Protein AF-A0A3B9MPE2-F1 (afdb_monomer)

Structure (mmCIF, N/CA/C/O backbone):
data_AF-A0A3B9MPE2-F1
#
_entry.id   AF-A0A3B9MPE2-F1
#
loop_
_atom_site.group_PDB
_atom_site.id
_atom_site.type_symbol
_atom_site.label_atom_id
_atom_site.label_alt_id
_atom_site.label_comp_id
_atom_site.label_asym_id
_atom_site.label_entity_id
_atom_site.label_seq_id
_atom_site.pdbx_PDB_ins_code
_atom_site.Cartn_x
_atom_site.Cartn_y
_atom_site.Cartn_z
_atom_site.occupancy
_atom_site.B_iso_or_equiv
_atom_site.auth_seq_id
_atom_site.auth_comp_id
_atom_site.auth_asym_id
_atom_site.auth_atom_id
_atom_site.pdbx_PDB_model_num
ATOM 1 N N . MET A 1 1 ? -19.161 4.535 1.720 1.00 56.84 1 MET A N 1
ATOM 2 C CA . MET A 1 1 ? -18.277 3.403 2.027 1.00 56.84 1 MET A CA 1
ATOM 3 C C . MET A 1 1 ? -18.290 2.538 0.795 1.00 56.84 1 MET A C 1
ATOM 5 O O . MET A 1 1 ? -19.295 1.898 0.520 1.00 56.84 1 MET A O 1
ATOM 9 N N . GLY A 1 2 ? -17.261 2.663 -0.033 1.00 61.38 2 GLY A N 1
ATOM 10 C CA . GLY A 1 2 ? -17.158 1.879 -1.254 1.00 61.38 2 GLY A CA 1
ATOM 11 C C . GLY A 1 2 ? -16.912 0.410 -0.925 1.00 61.38 2 GLY A C 1
ATOM 12 O O . GLY A 1 2 ? -16.025 0.096 -0.136 1.00 61.38 2 GLY A O 1
ATOM 13 N N . ASP A 1 3 ? -17.659 -0.477 -1.571 1.00 79.31 3 ASP A N 1
ATOM 14 C CA . ASP A 1 3 ? -17.578 -1.933 -1.412 1.00 79.31 3 ASP A CA 1
ATOM 15 C C . ASP A 1 3 ? -16.431 -2.537 -2.252 1.00 79.31 3 ASP A C 1
ATOM 17 O O . ASP A 1 3 ? -16.610 -3.509 -2.986 1.00 79.31 3 ASP A O 1
ATOM 21 N N . TYR A 1 4 ? -15.241 -1.921 -2.202 1.00 92.75 4 TYR A N 1
ATOM 22 C CA . TYR A 1 4 ? -14.093 -2.304 -3.038 1.00 92.75 4 TYR A CA 1
ATOM 23 C C . TYR A 1 4 ? -13.519 -3.673 -2.676 1.00 92.75 4 TYR A C 1
ATOM 25 O O . TYR A 1 4 ? -13.103 -4.412 -3.567 1.00 92.75 4 TYR A O 1
ATOM 33 N N . TYR A 1 5 ? -13.505 -3.984 -1.385 1.00 95.94 5 TYR A N 1
ATOM 34 C CA . TYR A 1 5 ? -13.191 -5.290 -0.828 1.00 95.94 5 TYR A CA 1
ATOM 35 C C . TYR A 1 5 ? -14.313 -5.710 0.116 1.00 95.94 5 TYR A C 1
ATOM 37 O O . TYR A 1 5 ? -14.881 -4.881 0.829 1.00 95.94 5 TYR A O 1
ATOM 45 N N . GLN A 1 6 ? -14.596 -7.005 0.140 1.00 96.38 6 GLN A N 1
ATOM 46 C CA . GLN A 1 6 ? -15.578 -7.651 1.005 1.00 96.38 6 GLN A CA 1
ATOM 47 C C . GLN A 1 6 ? -14.909 -8.384 2.169 1.00 96.38 6 GLN A C 1
ATOM 49 O O . GLN A 1 6 ? -15.525 -8.596 3.212 1.00 96.38 6 GLN A O 1
ATOM 54 N N . THR A 1 7 ? -13.643 -8.787 2.011 1.00 97.06 7 THR A N 1
ATOM 55 C CA . THR A 1 7 ? -12.914 -9.533 3.042 1.00 97.06 7 THR A CA 1
ATOM 56 C C . THR A 1 7 ? -11.465 -9.077 3.179 1.00 97.06 7 THR A C 1
ATOM 58 O O . THR A 1 7 ? -10.826 -8.649 2.219 1.00 97.06 7 THR A O 1
ATOM 61 N N . GLU A 1 8 ? -10.881 -9.265 4.368 1.00 96.75 8 GLU A N 1
ATOM 62 C CA . GLU A 1 8 ? -9.433 -9.077 4.547 1.00 96.75 8 GLU A CA 1
ATOM 63 C C . GLU A 1 8 ? -8.596 -10.036 3.693 1.00 96.75 8 GLU A C 1
ATOM 65 O O . GLU A 1 8 ? -7.428 -9.757 3.422 1.00 96.75 8 GLU A O 1
ATOM 70 N N . LYS A 1 9 ? -9.165 -11.172 3.270 1.00 97.38 9 LYS A N 1
ATOM 71 C CA . LYS A 1 9 ? -8.460 -12.124 2.413 1.00 97.38 9 LYS A CA 1
ATOM 72 C C . LYS A 1 9 ? -8.136 -11.499 1.058 1.00 97.38 9 LYS A C 1
ATOM 74 O O . LYS A 1 9 ? -7.002 -11.619 0.618 1.00 97.38 9 LYS A O 1
ATOM 79 N N . GLU A 1 10 ? -9.078 -10.790 0.442 1.00 97.38 10 GLU A N 1
ATOM 80 C CA . GLU A 1 10 ? -8.850 -10.124 -0.849 1.00 97.38 10 GLU A CA 1
ATOM 81 C C . GLU A 1 10 ? -7.727 -9.082 -0.749 1.00 97.38 10 GLU A C 1
ATOM 83 O O . GLU A 1 10 ? -6.870 -8.995 -1.625 1.00 97.38 10 GLU A O 1
ATOM 88 N N . ILE A 1 11 ? -7.667 -8.353 0.369 1.00 97.88 11 ILE A N 1
ATOM 89 C CA . ILE A 1 11 ? -6.589 -7.399 0.665 1.00 97.88 11 ILE A CA 1
ATOM 90 C C . ILE A 1 11 ? -5.241 -8.124 0.759 1.00 97.88 11 ILE A C 1
ATOM 92 O O . ILE A 1 11 ? -4.257 -7.698 0.153 1.00 97.88 11 ILE A O 1
ATOM 96 N N . ARG A 1 12 ? -5.187 -9.243 1.491 1.00 97.62 12 ARG A N 1
ATOM 97 C CA . ARG A 1 12 ? -3.969 -10.058 1.624 1.00 97.62 12 ARG A CA 1
ATOM 98 C C . ARG A 1 12 ? -3.546 -10.681 0.297 1.00 97.62 12 ARG A C 1
ATOM 100 O O . ARG A 1 12 ? -2.350 -10.745 0.040 1.00 97.62 12 ARG A O 1
ATOM 107 N N . ASP A 1 13 ? -4.490 -11.096 -0.543 1.00 97.81 13 ASP A N 1
ATOM 108 C CA . ASP A 1 13 ? -4.207 -11.649 -1.870 1.00 97.81 13 ASP A CA 1
ATOM 109 C C . ASP A 1 13 ? -3.558 -10.582 -2.775 1.00 97.81 13 ASP A C 1
ATOM 111 O O . ASP A 1 13 ? -2.567 -10.869 -3.445 1.00 97.81 13 ASP A O 1
ATOM 115 N N . VAL A 1 14 ? -4.036 -9.329 -2.730 1.00 97.69 14 VAL A N 1
ATOM 116 C CA . VAL A 1 14 ? -3.408 -8.195 -3.441 1.00 97.69 14 VAL A CA 1
ATOM 117 C C . VAL A 1 14 ? -1.977 -7.959 -2.955 1.00 97.69 14 VAL A C 1
ATOM 119 O O . VAL A 1 14 ? -1.062 -7.807 -3.768 1.00 97.69 14 VAL A O 1
ATOM 122 N N . VAL A 1 15 ? -1.768 -7.952 -1.635 1.00 98.06 15 VAL A N 1
ATOM 123 C CA . VAL A 1 15 ? -0.434 -7.785 -1.041 1.00 98.06 15 VAL A CA 1
ATOM 124 C C . VAL A 1 15 ? 0.490 -8.923 -1.452 1.00 98.06 15 VAL A C 1
ATOM 126 O O . VAL A 1 15 ? 1.601 -8.662 -1.905 1.00 98.06 15 VAL A O 1
ATOM 129 N N . ALA A 1 16 ? 0.033 -10.169 -1.353 1.00 97.69 16 ALA A N 1
ATOM 130 C CA . ALA A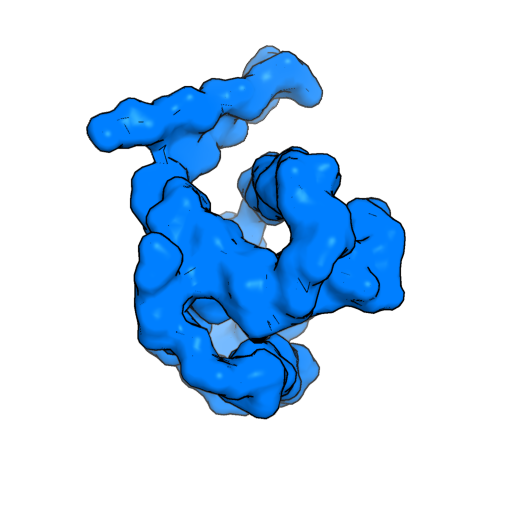 1 16 ? 0.817 -11.343 -1.709 1.00 97.69 16 ALA A CA 1
ATOM 131 C C . ALA A 1 16 ? 1.171 -11.360 -3.202 1.00 97.69 16 ALA A C 1
ATOM 133 O O . ALA A 1 16 ? 2.305 -11.681 -3.558 1.00 97.69 16 ALA A O 1
ATOM 134 N N . GLY A 1 17 ? 0.241 -10.975 -4.079 1.00 97.62 17 GLY A N 1
ATOM 135 C CA . GLY A 1 17 ? 0.480 -10.880 -5.518 1.00 97.62 17 GLY A CA 1
ATOM 136 C C . GLY A 1 17 ? 1.561 -9.853 -5.865 1.00 97.62 17 GLY A C 1
ATOM 137 O O . GLY A 1 17 ? 2.492 -10.150 -6.617 1.00 97.62 17 GLY A O 1
ATOM 138 N N . PHE A 1 18 ? 1.506 -8.676 -5.235 1.00 97.75 18 PHE A N 1
ATOM 139 C CA . PHE A 1 18 ? 2.543 -7.652 -5.362 1.00 97.75 18 PHE A CA 1
ATOM 140 C C . PHE A 1 18 ? 3.886 -8.112 -4.776 1.00 97.75 18 PHE A C 1
ATOM 142 O O . PHE A 1 18 ? 4.925 -8.017 -5.432 1.00 97.75 18 PHE A O 1
ATOM 149 N N . GLU A 1 19 ? 3.879 -8.657 -3.556 1.00 97.12 19 GLU A N 1
ATOM 150 C CA . GLU A 1 19 ? 5.083 -9.124 -2.867 1.00 97.12 19 GLU A CA 1
ATOM 151 C C . GLU A 1 19 ? 5.738 -10.329 -3.558 1.00 97.12 19 GLU A C 1
ATOM 153 O O . GLU A 1 19 ? 6.936 -10.540 -3.391 1.00 97.12 19 GLU A O 1
ATOM 158 N N . SER A 1 20 ? 5.005 -11.114 -4.338 1.00 96.69 20 SER A N 1
ATOM 159 C CA . SER A 1 20 ? 5.557 -12.214 -5.140 1.00 96.69 20 SER A CA 1
ATOM 160 C C . SER A 1 20 ? 5.830 -11.828 -6.597 1.00 96.69 20 SER A C 1
ATOM 162 O O . SER A 1 20 ? 6.377 -12.640 -7.336 1.00 96.69 20 SER A O 1
ATOM 164 N N . CYS A 1 21 ? 5.471 -10.603 -7.002 1.00 95.88 21 CYS A N 1
ATOM 165 C CA . CYS A 1 21 ? 5.489 -10.132 -8.391 1.00 95.88 21 CYS A CA 1
ATOM 166 C C . CYS A 1 21 ? 4.699 -11.043 -9.353 1.00 95.88 21 CYS A C 1
ATOM 168 O O . CYS A 1 21 ? 5.014 -11.139 -10.533 1.00 95.88 21 CYS A O 1
ATOM 170 N N . THR A 1 22 ? 3.670 -11.725 -8.841 1.00 94.88 22 THR A N 1
ATOM 171 C CA . THR A 1 22 ? 2.772 -12.566 -9.649 1.00 94.88 22 THR A CA 1
ATOM 172 C C . THR A 1 22 ? 1.604 -11.773 -10.228 1.00 94.88 22 THR A C 1
ATOM 174 O O . THR A 1 22 ? 1.037 -12.180 -11.239 1.00 94.88 22 THR A O 1
ATOM 177 N N . THR A 1 23 ? 1.265 -10.623 -9.632 1.00 92.94 23 THR A N 1
ATOM 178 C CA . THR A 1 23 ? 0.324 -9.664 -10.223 1.00 92.94 23 THR A CA 1
ATOM 179 C C . THR A 1 23 ? 0.902 -9.115 -11.524 1.00 92.94 23 THR A C 1
ATOM 181 O O . THR A 1 23 ? 2.009 -8.584 -11.527 1.00 92.94 23 THR A O 1
ATOM 184 N N . GLY A 1 24 ? 0.155 -9.202 -12.627 1.00 88.19 24 GLY A N 1
ATOM 185 C CA . GLY A 1 24 ? 0.573 -8.627 -13.901 1.00 88.19 24 GLY A CA 1
ATOM 186 C C . GLY A 1 24 ? 0.724 -7.105 -13.828 1.00 88.19 24 GLY A C 1
ATOM 187 O O . GLY A 1 24 ? 0.015 -6.426 -13.085 1.00 88.19 24 GLY A O 1
ATOM 188 N N . LYS A 1 25 ? 1.622 -6.539 -14.643 1.00 85.69 25 LYS A N 1
ATOM 189 C CA . LYS A 1 25 ? 1.827 -5.080 -14.724 1.00 85.69 25 LYS A CA 1
ATOM 190 C C . LYS A 1 25 ? 0.544 -4.289 -15.010 1.00 85.69 25 LYS A C 1
ATOM 192 O O . LYS A 1 25 ? 0.385 -3.194 -14.486 1.00 85.69 25 LYS A O 1
ATOM 197 N N . ASP A 1 26 ? -0.358 -4.849 -15.815 1.00 88.12 26 ASP A N 1
ATOM 198 C CA . ASP A 1 26 ? -1.610 -4.198 -16.214 1.00 88.12 26 ASP A CA 1
ATOM 199 C C . ASP A 1 26 ? -2.713 -4.382 -15.148 1.00 88.12 26 ASP A C 1
ATOM 201 O O . ASP A 1 26 ? -3.689 -3.635 -15.127 1.00 88.12 26 ASP A O 1
ATOM 205 N N . ASP A 1 27 ? -2.508 -5.309 -14.205 1.00 87.94 27 ASP A N 1
ATOM 206 C CA . ASP A 1 27 ? -3.412 -5.602 -13.086 1.00 87.94 27 ASP A CA 1
ATOM 207 C C . ASP A 1 27 ? -3.011 -4.852 -11.800 1.00 87.94 27 ASP A C 1
ATOM 209 O O . ASP A 1 27 ? -3.802 -4.710 -10.858 1.00 87.94 27 ASP A O 1
ATOM 213 N N . PHE A 1 28 ? -1.782 -4.324 -11.741 1.00 91.00 28 PHE A N 1
ATOM 214 C CA . PHE A 1 28 ? -1.313 -3.506 -10.625 1.00 91.00 28 PHE A CA 1
ATOM 215 C C . PHE A 1 28 ? -1.784 -2.052 -10.756 1.00 91.00 28 PHE A C 1
ATOM 217 O O . PHE A 1 28 ? -1.049 -1.133 -11.114 1.00 91.00 28 PHE A O 1
ATOM 224 N N . SER A 1 29 ? -3.062 -1.852 -10.448 1.00 91.56 29 SER A N 1
ATOM 225 C CA . SER A 1 29 ? -3.706 -0.541 -10.450 1.00 91.56 29 SER A CA 1
ATOM 226 C C . SER A 1 29 ? -3.239 0.369 -9.301 1.00 91.56 29 SER A C 1
ATOM 228 O O . SER A 1 29 ? -2.685 -0.076 -8.293 1.00 91.56 29 SER A O 1
ATOM 230 N N . HIS A 1 30 ? -3.567 1.663 -9.387 1.00 89.44 30 HIS A N 1
ATOM 231 C CA . HIS A 1 30 ? -3.356 2.593 -8.273 1.00 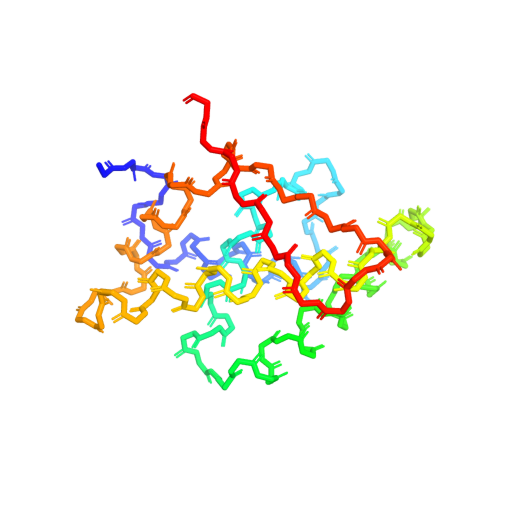89.44 30 HIS A CA 1
ATOM 232 C C . HIS A 1 30 ? -4.101 2.160 -6.993 1.00 89.44 30 HIS A C 1
ATOM 234 O O . HIS A 1 30 ? -3.577 2.308 -5.891 1.00 89.44 30 HIS A O 1
ATOM 240 N N . ARG A 1 31 ? -5.277 1.526 -7.119 1.00 93.94 31 ARG A N 1
ATOM 241 C CA . ARG A 1 31 ? -5.989 0.922 -5.980 1.00 93.94 31 ARG A CA 1
ATOM 242 C C . ARG A 1 31 ? -5.152 -0.166 -5.308 1.00 93.94 31 ARG A C 1
ATOM 244 O O . ARG A 1 31 ? -5.096 -0.213 -4.079 1.00 93.94 31 ARG A O 1
ATOM 251 N N . SER A 1 32 ? -4.500 -1.018 -6.097 1.00 94.31 32 SER A N 1
ATOM 252 C CA . SER A 1 32 ? -3.611 -2.069 -5.595 1.00 94.31 32 SER A CA 1
ATOM 253 C C . SER A 1 32 ? -2.455 -1.452 -4.799 1.00 94.31 32 SER A C 1
ATOM 255 O O . SER A 1 32 ? -2.191 -1.875 -3.677 1.00 94.31 32 SER A O 1
ATOM 257 N N . HIS A 1 33 ? -1.852 -0.372 -5.310 1.00 93.62 33 HIS A N 1
ATOM 258 C CA . HIS A 1 33 ? -0.822 0.393 -4.597 1.00 93.62 33 HIS A CA 1
ATOM 259 C C . HIS A 1 33 ? -1.319 0.919 -3.238 1.00 93.62 33 HIS A C 1
ATOM 261 O O . HIS A 1 33 ? -0.677 0.676 -2.216 1.00 93.62 33 HIS A O 1
ATOM 267 N N . LEU A 1 34 ? -2.468 1.609 -3.201 1.00 96.50 34 LEU A N 1
ATOM 268 C CA . LEU A 1 34 ? -3.049 2.129 -1.953 1.00 96.50 34 LEU A CA 1
ATOM 269 C C . LEU A 1 34 ? -3.340 1.001 -0.950 1.00 96.50 34 LEU A C 1
ATOM 271 O O . LEU A 1 34 ? -3.071 1.138 0.240 1.00 96.50 34 LEU A O 1
ATOM 275 N N . THR A 1 35 ? -3.839 -0.134 -1.440 1.00 97.81 35 THR A N 1
ATOM 276 C CA . THR A 1 35 ? -4.151 -1.320 -0.627 1.00 97.81 35 THR A CA 1
ATOM 277 C C . THR A 1 35 ? -2.904 -1.867 0.069 1.00 97.81 35 THR A C 1
ATOM 279 O O . THR A 1 35 ? -2.919 -2.100 1.278 1.00 97.81 35 THR A O 1
ATOM 282 N N . VAL A 1 36 ? -1.801 -2.011 -0.672 1.00 98.19 36 VAL A N 1
ATOM 283 C CA . VAL A 1 36 ? -0.515 -2.469 -0.127 1.00 98.19 36 VAL A CA 1
ATOM 284 C C . VAL A 1 36 ? 0.041 -1.482 0.901 1.00 98.19 36 VAL A C 1
ATOM 286 O O . VAL A 1 36 ? 0.520 -1.899 1.956 1.00 98.19 36 VAL A O 1
ATOM 289 N N . ALA A 1 37 ? -0.058 -0.177 0.632 1.00 97.81 37 ALA A N 1
ATOM 290 C CA . ALA A 1 37 ? 0.385 0.857 1.566 1.00 97.81 37 ALA A CA 1
ATOM 291 C C . ALA A 1 37 ? -0.390 0.810 2.892 1.00 97.81 37 ALA A C 1
ATOM 293 O O . ALA A 1 37 ? 0.232 0.849 3.954 1.00 97.81 37 ALA A O 1
ATOM 294 N N . VAL A 1 38 ? -1.722 0.663 2.843 1.00 98.19 38 VAL A N 1
ATOM 295 C CA . VAL A 1 38 ? -2.548 0.483 4.050 1.00 98.19 38 VAL A CA 1
ATOM 296 C C . VAL A 1 38 ? -2.084 -0.738 4.831 1.00 98.19 38 VAL A C 1
ATOM 298 O O . VAL A 1 38 ? -1.832 -0.626 6.027 1.00 98.19 38 VAL A O 1
ATOM 301 N N . TRP A 1 39 ? -1.917 -1.886 4.171 1.00 98.44 39 TRP A N 1
ATOM 302 C CA . TRP A 1 39 ? -1.455 -3.103 4.837 1.00 98.44 39 TRP A CA 1
ATOM 303 C C . TRP A 1 39 ? -0.127 -2.886 5.570 1.00 98.44 39 TRP A C 1
ATOM 305 O O . TRP A 1 39 ? -0.031 -3.196 6.756 1.00 98.44 39 TRP A O 1
ATOM 315 N N . TYR A 1 40 ? 0.876 -2.299 4.910 1.00 98.44 40 TYR A N 1
ATOM 316 C CA . TYR A 1 40 ? 2.167 -2.033 5.545 1.00 98.44 40 TYR A CA 1
ATOM 317 C C . TYR A 1 40 ? 2.059 -1.081 6.737 1.00 98.44 40 TYR A C 1
ATOM 319 O O . TYR A 1 40 ? 2.661 -1.357 7.773 1.00 98.44 40 TYR A O 1
ATOM 327 N N . LEU A 1 41 ? 1.263 -0.015 6.637 1.00 98.06 41 LEU A N 1
ATOM 328 C CA . LEU A 1 41 ? 1.054 0.930 7.740 1.00 98.06 41 LEU A CA 1
ATOM 329 C C . LEU A 1 41 ? 0.309 0.313 8.929 1.00 98.06 41 LEU A C 1
ATOM 331 O O . LEU A 1 41 ? 0.495 0.743 10.062 1.00 98.06 41 LEU A O 1
ATOM 335 N N . ARG A 1 42 ? -0.507 -0.723 8.707 1.00 96.62 42 ARG A N 1
ATOM 336 C CA . ARG A 1 42 ? -1.213 -1.423 9.792 1.00 96.62 42 ARG A CA 1
ATOM 337 C C . ARG A 1 42 ? -0.335 -2.402 10.565 1.00 96.62 42 ARG A C 1
ATOM 339 O O . ARG A 1 42 ? -0.677 -2.732 11.696 1.00 96.62 42 ARG A O 1
ATOM 346 N N . ILE A 1 43 ? 0.768 -2.866 9.978 1.00 96.44 43 ILE A N 1
ATOM 347 C CA . ILE A 1 43 ? 1.649 -3.875 10.592 1.00 96.44 43 ILE A CA 1
ATOM 348 C C . ILE A 1 43 ? 3.041 -3.341 10.954 1.00 96.44 43 ILE A C 1
ATOM 350 O O . ILE A 1 43 ? 3.875 -4.103 11.439 1.00 96.44 43 ILE A O 1
ATOM 354 N N . SER A 1 44 ? 3.333 -2.070 10.670 1.00 96.50 44 SER A N 1
ATOM 355 C CA . SER A 1 44 ? 4.665 -1.481 10.842 1.00 96.50 44 SER A CA 1
ATOM 356 C C . SER A 1 44 ? 4.601 0.036 11.037 1.00 96.50 44 SER A C 1
ATOM 358 O O . SER A 1 44 ? 3.534 0.637 10.937 1.00 96.50 44 SER A O 1
ATOM 360 N N . THR A 1 45 ? 5.736 0.671 11.333 1.00 96.19 45 THR A N 1
ATOM 361 C CA . THR A 1 45 ? 5.800 2.139 11.433 1.00 96.19 45 THR A CA 1
ATOM 362 C C . THR A 1 45 ? 5.730 2.805 10.050 1.00 96.19 45 THR A C 1
ATOM 364 O O . THR A 1 45 ? 6.084 2.169 9.055 1.00 96.19 45 THR A O 1
ATOM 367 N N . PRO A 1 46 ? 5.368 4.101 9.946 1.00 96.19 46 PRO A N 1
ATOM 368 C CA . PRO A 1 46 ? 5.350 4.810 8.662 1.00 96.19 46 PRO A CA 1
ATOM 369 C C . PRO A 1 46 ? 6.676 4.752 7.895 1.00 96.19 46 PRO A C 1
ATOM 371 O O . PRO A 1 46 ? 6.690 4.555 6.682 1.00 96.19 46 PRO A O 1
ATOM 374 N N . GLU A 1 47 ? 7.803 4.839 8.604 1.00 96.50 47 GLU A N 1
ATOM 375 C CA . GLU A 1 47 ? 9.135 4.720 8.005 1.00 96.50 47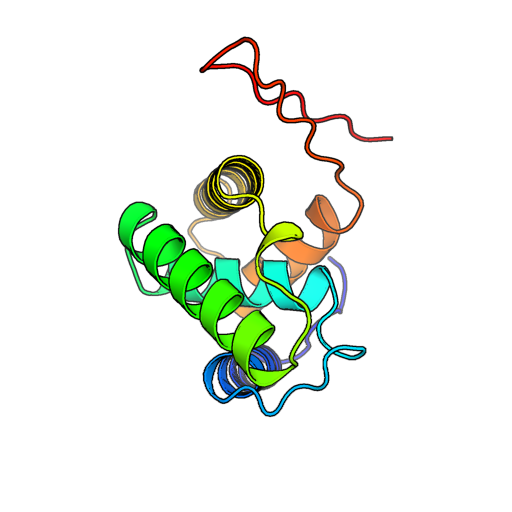 GLU A CA 1
ATOM 376 C C . GLU A 1 47 ? 9.389 3.314 7.435 1.00 96.50 47 GLU A C 1
ATOM 378 O O . GLU A 1 47 ? 9.921 3.165 6.332 1.00 96.50 47 GLU A O 1
ATOM 383 N N . GLN A 1 48 ? 8.995 2.268 8.169 1.00 97.75 48 GLN A N 1
ATOM 384 C CA . GLN A 1 48 ? 9.124 0.881 7.719 1.00 97.75 48 GLN A CA 1
ATOM 385 C C . GLN A 1 48 ? 8.208 0.599 6.527 1.00 97.75 48 GLN A C 1
ATOM 387 O O . GLN A 1 48 ? 8.651 -0.005 5.549 1.00 97.75 48 GLN A O 1
ATOM 392 N N . ALA A 1 49 ? 6.966 1.079 6.579 1.00 97.88 49 ALA A N 1
ATOM 393 C CA . ALA A 1 49 ? 6.001 0.948 5.500 1.00 97.88 49 ALA A CA 1
ATOM 394 C C . ALA A 1 49 ? 6.493 1.631 4.220 1.00 97.88 49 ALA A C 1
ATOM 396 O O . ALA A 1 49 ? 6.445 1.027 3.148 1.00 97.88 49 ALA A O 1
ATOM 397 N N . PHE A 1 50 ? 7.041 2.843 4.339 1.00 97.69 50 PHE A N 1
ATOM 398 C CA . PHE A 1 50 ? 7.658 3.560 3.229 1.00 97.69 50 PHE A CA 1
ATOM 399 C C . PHE A 1 50 ? 8.816 2.766 2.619 1.00 97.69 50 PHE A C 1
ATOM 401 O O . PHE A 1 50 ? 8.772 2.431 1.438 1.00 97.69 50 PHE A O 1
ATOM 408 N N . LYS A 1 51 ? 9.806 2.360 3.426 1.00 97.94 51 LYS A N 1
ATOM 409 C CA . LYS A 1 51 ? 10.949 1.561 2.948 1.00 97.94 51 LYS A CA 1
ATOM 410 C C . LYS A 1 51 ? 10.503 0.268 2.260 1.00 97.94 51 LYS A C 1
ATOM 412 O O . LYS A 1 51 ? 11.043 -0.099 1.213 1.00 97.94 51 LYS A O 1
ATOM 417 N N . LYS A 1 52 ? 9.507 -0.4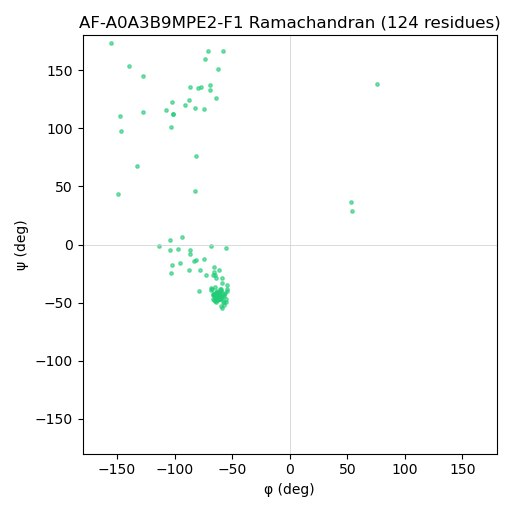17 2.830 1.00 97.88 52 LYS A N 1
ATOM 418 C CA . LYS A 1 52 ? 8.962 -1.659 2.276 1.00 97.88 52 LYS A CA 1
ATOM 419 C C . LYS A 1 52 ? 8.229 -1.418 0.954 1.00 97.88 52 LYS A C 1
ATOM 421 O O . LYS A 1 52 ? 8.391 -2.208 0.025 1.00 97.88 52 LYS A O 1
ATOM 426 N N . MET A 1 53 ? 7.497 -0.311 0.837 1.00 97.44 53 MET A N 1
ATOM 427 C CA . MET A 1 53 ? 6.856 0.100 -0.410 1.00 97.44 53 MET A CA 1
ATOM 428 C C . MET A 1 53 ? 7.889 0.416 -1.498 1.00 97.44 53 MET A C 1
ATOM 430 O O . MET A 1 53 ? 7.799 -0.149 -2.585 1.00 97.44 53 MET A O 1
ATOM 434 N N . CYS A 1 54 ? 8.908 1.230 -1.205 1.00 96.75 54 CYS A N 1
ATOM 435 C CA . CYS A 1 54 ? 9.962 1.578 -2.165 1.00 96.75 54 CYS A CA 1
ATOM 436 C C . CYS A 1 54 ? 10.671 0.327 -2.701 1.00 96.75 54 CYS A C 1
ATOM 438 O O . CYS A 1 54 ? 10.779 0.132 -3.911 1.00 96.75 54 CYS A O 1
ATOM 440 N N . SER A 1 55 ? 11.097 -0.562 -1.798 1.00 97.12 55 SER A N 1
ATOM 441 C CA . SER A 1 55 ? 11.744 -1.827 -2.164 1.00 97.12 55 SER A CA 1
ATOM 442 C C . SER A 1 55 ? 10.825 -2.727 -2.998 1.00 97.12 55 SER A C 1
ATOM 444 O O . SER A 1 55 ? 11.242 -3.273 -4.022 1.00 97.12 55 SER A O 1
ATOM 446 N N . GLY A 1 56 ? 9.550 -2.841 -2.608 1.00 96.81 56 GLY A N 1
ATOM 447 C CA . GLY A 1 56 ? 8.548 -3.608 -3.343 1.00 96.81 56 GLY A CA 1
ATOM 448 C C . GLY A 1 56 ? 8.328 -3.086 -4.762 1.00 96.81 56 GLY A C 1
ATOM 449 O O . GLY A 1 56 ? 8.358 -3.874 -5.702 1.00 96.81 56 GLY A O 1
ATOM 450 N N . LEU A 1 57 ? 8.166 -1.769 -4.922 1.00 95.81 57 LEU A N 1
ATOM 451 C CA . LEU A 1 57 ? 7.940 -1.129 -6.219 1.00 95.81 57 LEU A CA 1
ATOM 452 C C . LEU A 1 57 ? 9.143 -1.310 -7.139 1.00 95.81 57 LEU A C 1
ATOM 454 O O . LEU A 1 57 ? 8.973 -1.739 -8.273 1.00 95.81 57 LEU A O 1
ATOM 458 N N . LEU A 1 58 ? 10.358 -1.047 -6.653 1.00 96.19 58 LEU A N 1
ATOM 459 C CA . LEU A 1 58 ? 11.572 -1.228 -7.453 1.00 96.19 58 LEU A CA 1
ATOM 460 C C . LEU A 1 58 ? 11.728 -2.680 -7.915 1.00 96.19 58 LEU A C 1
ATOM 462 O O . LEU A 1 58 ? 11.979 -2.923 -9.093 1.00 96.19 58 LEU A O 1
ATOM 466 N N . ARG A 1 59 ? 11.499 -3.646 -7.018 1.00 96.81 59 ARG A N 1
ATOM 467 C CA . ARG A 1 59 ? 11.528 -5.072 -7.363 1.00 96.81 59 ARG A CA 1
ATOM 468 C C . ARG A 1 59 ? 10.455 -5.446 -8.387 1.00 96.81 59 ARG A C 1
ATOM 470 O O . ARG A 1 59 ? 10.746 -6.202 -9.308 1.00 96.81 59 ARG A O 1
ATOM 477 N N . PHE A 1 60 ? 9.243 -4.915 -8.245 1.00 96.19 60 PHE A N 1
ATOM 478 C CA . PHE A 1 60 ? 8.147 -5.132 -9.189 1.00 96.19 60 PHE A CA 1
ATOM 479 C C . PHE A 1 60 ? 8.491 -4.572 -10.579 1.00 96.19 60 PHE A C 1
ATOM 481 O O . PHE A 1 60 ? 8.333 -5.258 -11.587 1.00 96.19 60 PHE A O 1
ATOM 488 N N . LEU A 1 61 ? 9.038 -3.353 -10.642 1.00 94.81 61 LEU A N 1
ATOM 489 C CA . LEU A 1 61 ? 9.470 -2.727 -11.894 1.00 94.81 61 LEU A CA 1
ATOM 490 C C . LEU A 1 61 ? 10.575 -3.520 -12.595 1.00 94.81 61 LEU A C 1
ATOM 492 O O . LEU A 1 61 ? 10.514 -3.688 -13.814 1.00 94.81 61 LEU A O 1
ATOM 496 N N . ASP A 1 62 ? 11.556 -4.014 -11.838 1.00 95.56 62 ASP A N 1
ATOM 497 C CA . ASP A 1 62 ? 12.626 -4.852 -12.379 1.00 95.56 62 ASP A CA 1
ATOM 498 C C . ASP A 1 62 ? 12.078 -6.182 -12.907 1.00 95.56 62 ASP A C 1
ATOM 500 O O . ASP A 1 62 ? 12.420 -6.588 -14.017 1.00 95.56 62 ASP A O 1
ATOM 504 N N . HIS A 1 63 ? 11.193 -6.836 -12.145 1.00 96.06 63 HIS A N 1
ATOM 505 C CA . HIS A 1 63 ? 10.582 -8.108 -12.531 1.00 96.06 63 HIS A CA 1
ATOM 506 C C . HIS A 1 63 ? 9.794 -8.001 -13.845 1.00 96.06 63 HIS A C 1
ATOM 508 O O . HIS A 1 63 ? 9.873 -8.890 -14.690 1.00 96.06 63 HIS A O 1
ATOM 514 N N . HIS A 1 64 ? 9.074 -6.893 -14.046 1.00 93.25 64 HIS A N 1
ATOM 515 C CA . HIS A 1 64 ? 8.273 -6.651 -15.249 1.00 93.25 64 HIS A CA 1
ATOM 516 C C . HIS A 1 64 ? 9.004 -5.869 -16.355 1.00 93.25 64 HIS A C 1
ATOM 518 O O . HIS A 1 64 ? 8.376 -5.510 -17.351 1.00 93.25 64 HIS A O 1
ATOM 524 N N . ALA A 1 65 ? 10.307 -5.601 -16.202 1.00 94.19 65 ALA A N 1
ATOM 525 C CA . ALA A 1 65 ? 11.134 -4.866 -17.165 1.00 94.19 65 ALA A CA 1
ATOM 526 C C . ALA A 1 65 ? 10.570 -3.483 -17.573 1.00 94.19 65 ALA A C 1
ATOM 528 O O . ALA A 1 65 ? 10.703 -3.055 -18.719 1.00 94.19 65 ALA A O 1
ATOM 529 N N . LEU A 1 66 ? 9.953 -2.766 -16.626 1.00 88.88 66 LEU A N 1
ATOM 530 C CA . LEU A 1 66 ? 9.301 -1.465 -16.862 1.00 88.88 66 LEU A CA 1
ATOM 531 C C . LEU A 1 66 ? 10.249 -0.261 -16.752 1.00 88.88 66 LEU A C 1
ATOM 533 O O . LEU A 1 66 ? 9.871 0.858 -17.093 1.00 88.88 66 LEU A O 1
ATOM 537 N N . GLY A 1 67 ? 11.484 -0.494 -16.302 1.00 89.56 67 GLY A N 1
ATOM 538 C CA . GLY A 1 67 ? 12.476 0.547 -16.052 1.00 89.56 67 GLY A CA 1
ATOM 539 C C . GLY A 1 67 ? 12.201 1.317 -14.757 1.00 89.56 67 GLY A C 1
ATOM 540 O O . GL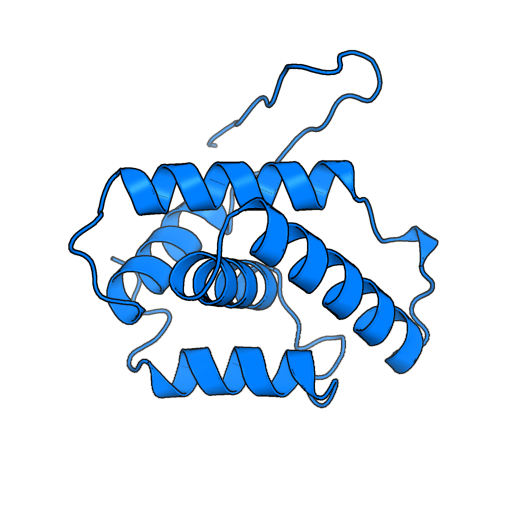Y A 1 67 ? 11.076 1.687 -14.440 1.00 89.56 67 GLY A O 1
ATOM 541 N N . ARG A 1 68 ? 13.254 1.599 -13.985 1.00 91.62 68 ARG A N 1
ATOM 542 C CA . ARG A 1 68 ? 13.127 2.283 -12.685 1.00 91.62 68 ARG A CA 1
ATOM 543 C C . ARG A 1 68 ? 12.838 3.784 -12.794 1.00 91.62 68 ARG A C 1
ATOM 545 O O . ARG A 1 68 ? 12.478 4.395 -11.797 1.00 91.62 68 ARG A O 1
ATOM 552 N N . SER A 1 69 ? 12.976 4.385 -13.976 1.00 89.50 69 SER A N 1
ATOM 553 C CA . SER A 1 69 ? 12.784 5.829 -14.192 1.00 89.50 69 SER A CA 1
ATOM 554 C C . SER A 1 69 ? 11.347 6.306 -13.974 1.00 89.50 69 SER A C 1
ATOM 556 O O . SER A 1 69 ? 11.133 7.496 -13.764 1.00 89.50 69 SER A O 1
ATOM 558 N N . ILE A 1 70 ? 10.366 5.400 -14.014 1.00 87.50 70 ILE A N 1
ATOM 559 C CA . ILE A 1 70 ? 8.960 5.733 -13.751 1.00 87.50 70 ILE A CA 1
ATOM 560 C C . ILE A 1 70 ? 8.635 5.798 -12.252 1.00 87.50 70 ILE A C 1
ATOM 562 O O . ILE A 1 70 ? 7.570 6.284 -11.875 1.00 87.50 70 ILE A O 1
ATOM 566 N N . TYR A 1 71 ? 9.532 5.306 -11.393 1.00 91.38 71 TYR A N 1
ATOM 567 C CA . TYR A 1 71 ? 9.384 5.409 -9.948 1.00 91.38 71 TYR A CA 1
ATOM 568 C C . TYR A 1 71 ? 9.804 6.797 -9.460 1.00 91.38 71 TYR A C 1
ATOM 570 O O . TYR A 1 71 ? 10.861 7.311 -9.820 1.00 91.38 71 TYR A O 1
ATOM 578 N N . ASN A 1 72 ? 8.981 7.379 -8.587 1.00 90.94 72 ASN A N 1
ATOM 579 C CA . ASN A 1 72 ? 9.265 8.635 -7.912 1.00 90.94 72 ASN A CA 1
ATOM 580 C C . ASN A 1 72 ? 9.093 8.451 -6.396 1.00 90.94 72 ASN A C 1
ATOM 582 O O . ASN A 1 72 ? 7.997 8.185 -5.891 1.00 90.94 72 ASN A O 1
ATOM 586 N N . GLU A 1 73 ? 10.203 8.574 -5.674 1.00 93.25 73 GLU A N 1
ATOM 587 C CA . GLU A 1 73 ? 10.247 8.392 -4.225 1.00 93.25 73 GLU A CA 1
ATOM 588 C C . GLU A 1 73 ? 9.467 9.473 -3.456 1.00 93.25 73 GLU A C 1
ATOM 590 O O . GLU A 1 73 ? 8.635 9.097 -2.624 1.00 93.25 73 GLU A O 1
ATOM 595 N N . PRO A 1 74 ? 9.620 10.782 -3.756 1.00 93.06 74 PRO A N 1
ATOM 596 C CA . PRO A 1 74 ? 8.808 11.824 -3.125 1.00 93.06 74 PRO A CA 1
ATOM 597 C C . PRO A 1 74 ? 7.294 11.603 -3.253 1.00 93.06 74 PRO A C 1
ATOM 599 O O . PRO A 1 74 ? 6.553 11.808 -2.292 1.00 93.06 74 PRO A O 1
ATOM 602 N N . VAL A 1 75 ? 6.823 11.134 -4.414 1.00 90.62 75 VAL A N 1
ATOM 603 C CA . VAL A 1 75 ? 5.410 10.778 -4.625 1.00 90.62 75 VAL A CA 1
ATOM 604 C C . VAL A 1 75 ? 5.002 9.607 -3.732 1.00 90.62 75 VAL A C 1
ATOM 606 O O . VAL A 1 75 ? 3.934 9.644 -3.124 1.00 90.62 75 VAL A O 1
ATOM 609 N N . THR A 1 76 ? 5.851 8.586 -3.603 1.00 92.94 76 THR A N 1
ATOM 610 C CA . THR A 1 76 ? 5.585 7.436 -2.722 1.00 92.94 76 THR A CA 1
ATOM 611 C C . THR A 1 76 ? 5.490 7.871 -1.257 1.00 92.94 76 THR A C 1
ATOM 613 O O . THR A 1 76 ? 4.553 7.487 -0.558 1.00 92.94 76 THR A O 1
ATOM 616 N N . LEU A 1 77 ? 6.403 8.735 -0.801 1.00 94.44 77 LEU A N 1
ATOM 617 C CA . LEU A 1 77 ? 6.386 9.283 0.557 1.00 94.44 77 LEU A CA 1
ATOM 618 C C . LEU A 1 77 ? 5.121 10.108 0.822 1.00 94.44 77 LEU A C 1
ATOM 620 O O . LEU A 1 77 ? 4.486 9.966 1.867 1.00 94.44 77 LEU A O 1
ATOM 624 N N . ALA A 1 78 ? 4.727 10.946 -0.138 1.00 92.75 78 ALA A N 1
ATOM 625 C CA . ALA A 1 78 ? 3.512 11.743 -0.048 1.00 92.75 78 ALA A CA 1
ATOM 626 C C . ALA A 1 78 ? 2.263 10.871 0.149 1.00 92.75 78 ALA A C 1
ATOM 628 O O . ALA A 1 78 ? 1.431 11.173 1.005 1.00 92.75 78 ALA A O 1
ATOM 629 N N . TRP A 1 79 ? 2.152 9.766 -0.593 1.00 94.31 79 TRP A N 1
ATOM 630 C CA . TRP A 1 79 ? 1.047 8.823 -0.434 1.00 94.31 79 TRP A CA 1
ATOM 631 C C . TRP A 1 79 ? 1.060 8.114 0.916 1.00 94.31 79 TRP A C 1
ATOM 633 O O . TRP A 1 79 ? 0.012 8.032 1.552 1.00 94.31 79 TRP A O 1
ATOM 643 N N . ILE A 1 80 ? 2.224 7.654 1.382 1.00 96.19 80 ILE A N 1
ATOM 644 C CA . ILE A 1 80 ? 2.356 7.047 2.713 1.00 96.19 80 ILE A CA 1
ATOM 645 C C . ILE A 1 80 ? 1.854 8.008 3.797 1.00 96.19 80 ILE A C 1
ATOM 647 O O . ILE A 1 80 ? 1.039 7.614 4.629 1.00 96.19 80 ILE A O 1
ATOM 651 N N . ASN A 1 81 ? 2.263 9.277 3.741 1.00 95.38 81 ASN A N 1
ATOM 652 C CA . ASN A 1 81 ? 1.834 10.289 4.705 1.00 95.38 81 ASN A CA 1
ATOM 653 C C . ASN A 1 81 ? 0.322 10.554 4.638 1.00 95.38 81 ASN A C 1
ATOM 655 O O . ASN A 1 81 ? -0.334 10.615 5.675 1.00 95.38 81 ASN A O 1
ATOM 659 N N . LEU A 1 82 ? -0.252 10.667 3.435 1.00 95.00 82 LEU A N 1
ATOM 660 C CA . LEU A 1 82 ? -1.696 10.871 3.270 1.00 95.00 82 LEU A CA 1
ATOM 661 C C . LEU A 1 82 ? -2.512 9.703 3.826 1.00 95.00 82 LEU A C 1
ATOM 663 O O . LEU A 1 82 ? -3.514 9.919 4.506 1.00 95.00 82 LEU A O 1
ATOM 667 N N . ILE A 1 83 ? -2.085 8.470 3.556 1.00 96.50 83 ILE A N 1
ATOM 668 C CA . ILE A 1 83 ? -2.760 7.273 4.061 1.00 96.50 83 ILE A CA 1
ATOM 669 C C . ILE A 1 83 ? -2.641 7.205 5.585 1.00 96.50 83 ILE A C 1
ATOM 671 O O . ILE A 1 83 ? -3.637 6.934 6.251 1.00 9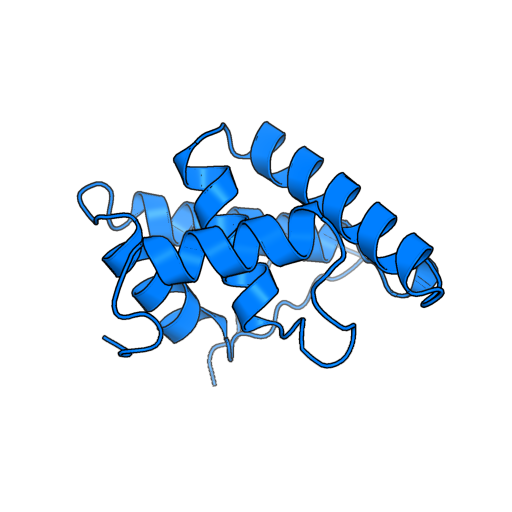6.50 83 ILE A O 1
ATOM 675 N N . GLN A 1 84 ? -1.465 7.510 6.140 1.00 97.00 84 GLN A N 1
ATOM 676 C CA . GLN A 1 84 ? -1.252 7.563 7.585 1.00 97.00 84 GLN A CA 1
ATOM 677 C C . GLN A 1 84 ? -2.221 8.545 8.261 1.00 97.00 84 GLN A C 1
ATOM 679 O O . GLN A 1 84 ? -2.862 8.179 9.242 1.00 97.00 84 GLN A O 1
ATOM 684 N N . THR A 1 85 ? -2.422 9.743 7.697 1.00 95.94 85 THR A N 1
ATOM 685 C CA . THR A 1 85 ? -3.405 10.709 8.220 1.00 95.94 85 THR A CA 1
ATOM 686 C C . THR A 1 85 ? -4.833 10.150 8.220 1.00 95.94 85 THR A C 1
ATOM 688 O O . THR A 1 85 ? -5.598 10.386 9.156 1.00 95.94 85 THR A O 1
ATOM 691 N N . VAL A 1 86 ? -5.216 9.383 7.192 1.00 95.69 86 VAL A N 1
ATOM 692 C CA . VAL A 1 86 ? -6.531 8.721 7.159 1.00 95.69 86 VAL A CA 1
ATOM 693 C C . VAL A 1 86 ? -6.626 7.641 8.240 1.00 95.69 86 VAL A C 1
ATOM 695 O O . VAL A 1 86 ? -7.643 7.576 8.926 1.00 95.69 86 VAL A O 1
ATOM 698 N N . ILE A 1 87 ? -5.570 6.844 8.435 1.00 95.75 87 ILE A N 1
ATOM 699 C CA . ILE A 1 87 ? -5.509 5.813 9.482 1.00 95.75 87 ILE A CA 1
ATOM 700 C C . ILE A 1 87 ? -5.670 6.433 10.873 1.00 95.75 87 ILE A C 1
ATOM 702 O O . ILE A 1 87 ? -6.485 5.964 11.662 1.00 95.75 87 ILE A O 1
ATOM 706 N N . GLU A 1 88 ? -4.958 7.524 11.147 1.00 95.75 88 GLU A N 1
ATOM 707 C CA . GLU A 1 88 ? -5.019 8.251 12.422 1.00 95.75 88 GLU A CA 1
ATOM 708 C C . GLU A 1 88 ? -6.387 8.891 12.687 1.00 95.75 88 GLU A C 1
ATOM 710 O O . GLU A 1 88 ? -6.769 9.074 13.840 1.00 95.75 88 GLU A O 1
ATOM 715 N N . THR A 1 89 ? -7.148 9.200 11.633 1.00 96.50 89 THR A N 1
ATOM 716 C CA . THR A 1 89 ? -8.514 9.731 11.761 1.00 96.50 89 THR A CA 1
ATOM 717 C C . THR A 1 89 ? -9.512 8.654 12.209 1.00 96.50 89 THR A C 1
ATOM 719 O O . THR A 1 89 ? -10.524 8.981 12.827 1.00 96.50 89 THR A O 1
ATOM 722 N N . TYR A 1 90 ? -9.242 7.376 11.916 1.00 94.06 90 TYR A N 1
ATOM 723 C CA . TYR A 1 90 ? -10.129 6.251 12.233 1.00 94.06 90 TYR A CA 1
ATOM 724 C C . TYR A 1 90 ? -9.351 5.088 12.879 1.00 94.06 90 TYR A C 1
ATOM 726 O O . TYR A 1 90 ? -9.216 4.024 12.268 1.00 94.06 90 TYR A O 1
ATOM 734 N N . PRO A 1 91 ? -8.837 5.263 14.112 1.00 92.19 91 PRO A N 1
ATOM 735 C CA . PRO A 1 91 ? -7.959 4.280 14.754 1.00 92.19 91 PRO A CA 1
ATOM 736 C C . PRO A 1 91 ? -8.645 2.933 15.024 1.00 92.19 91 PRO A C 1
ATOM 738 O O . PRO A 1 91 ? -7.987 1.894 14.996 1.00 92.19 91 PRO A O 1
ATOM 741 N N . ASP A 1 92 ? -9.963 2.942 15.230 1.00 95.50 92 ASP A N 1
ATOM 742 C CA . ASP A 1 92 ? -10.741 1.751 15.588 1.00 95.50 92 ASP A CA 1
ATOM 743 C C . ASP A 1 92 ? -11.217 0.938 14.375 1.00 95.50 92 ASP A C 1
ATOM 745 O O . ASP A 1 92 ? -11.802 -0.132 14.534 1.00 95.50 92 ASP A O 1
ATOM 749 N N . PHE A 1 93 ? -10.980 1.421 13.152 1.00 95.94 93 PHE A N 1
ATOM 750 C CA . PHE A 1 93 ? -11.418 0.716 11.950 1.00 95.94 93 PHE A CA 1
ATOM 751 C C . PHE A 1 93 ? -10.616 -0.568 11.756 1.00 95.94 93 PHE A C 1
ATOM 753 O O . PHE A 1 93 ? -9.380 -0.587 11.858 1.00 95.94 93 PHE A O 1
ATOM 760 N N . SER A 1 94 ? -11.312 -1.638 11.384 1.00 96.69 94 SER A N 1
ATOM 761 C CA . SER A 1 94 ? -10.692 -2.869 10.901 1.00 96.69 94 SER A CA 1
ATOM 762 C C . SER A 1 94 ? -9.821 -2.604 9.666 1.00 96.69 94 SER A C 1
ATOM 764 O O . SER A 1 94 ? -9.891 -1.545 9.032 1.00 96.69 94 SER A O 1
ATOM 766 N N . LEU A 1 95 ? -8.980 -3.576 9.299 1.00 96.62 95 LEU A N 1
ATOM 767 C CA . LEU A 1 95 ? -8.204 -3.485 8.061 1.00 96.62 95 LEU A CA 1
ATOM 768 C C . LEU A 1 95 ? -9.131 -3.314 6.849 1.00 96.62 95 LEU A C 1
ATOM 770 O O . LEU A 1 95 ? -8.860 -2.476 5.996 1.00 96.62 95 LEU A O 1
ATOM 774 N N . LEU A 1 96 ? -10.236 -4.064 6.808 1.00 97.25 96 LEU A N 1
ATOM 775 C CA . LEU A 1 96 ? -11.215 -4.008 5.724 1.00 97.25 96 LEU A CA 1
ATOM 776 C C . LEU A 1 96 ? -11.825 -2.608 5.568 1.00 97.25 96 LEU A C 1
ATOM 778 O O . LEU A 1 96 ? -11.782 -2.028 4.482 1.00 97.25 96 LEU A O 1
ATOM 782 N N . GLU A 1 97 ? -12.348 -2.041 6.657 1.00 96.94 97 GLU A N 1
ATOM 783 C CA . GLU A 1 97 ? -12.951 -0.702 6.651 1.00 96.94 97 GLU A CA 1
ATOM 784 C C . GLU A 1 97 ? -11.926 0.369 6.276 1.00 96.94 97 GLU A C 1
ATOM 786 O O . GLU A 1 97 ? -12.210 1.250 5.463 1.00 96.94 97 GLU A O 1
ATOM 791 N N . MET A 1 98 ? -10.713 0.272 6.827 1.00 97.19 98 MET A N 1
ATOM 792 C CA . MET A 1 98 ? -9.641 1.218 6.546 1.00 97.19 98 MET A CA 1
ATOM 793 C C . MET A 1 98 ? -9.197 1.168 5.083 1.00 97.19 98 MET A C 1
ATOM 795 O O . MET A 1 98 ? -9.027 2.203 4.442 1.00 97.19 98 MET A O 1
ATOM 799 N N . THR A 1 99 ? -9.024 -0.022 4.513 1.00 97.31 99 THR A N 1
ATOM 800 C CA . THR A 1 99 ? -8.655 -0.138 3.102 1.00 97.31 99 THR A CA 1
ATOM 801 C C . THR A 1 99 ? -9.752 0.431 2.208 1.00 97.31 99 THR A C 1
ATOM 803 O O . THR A 1 99 ? -9.448 1.226 1.319 1.00 97.31 99 THR A O 1
ATOM 806 N N . ASN A 1 100 ? -11.019 0.095 2.464 1.00 96.81 100 ASN A N 1
ATOM 807 C CA . ASN A 1 100 ? -12.136 0.616 1.679 1.00 96.81 100 ASN A CA 1
ATOM 808 C C . ASN A 1 100 ? -12.239 2.147 1.772 1.00 96.81 100 ASN A C 1
ATOM 810 O O . ASN A 1 100 ? -12.405 2.794 0.737 1.00 96.81 100 ASN A O 1
ATOM 814 N N . ILE A 1 101 ? -12.055 2.747 2.958 1.00 95.25 101 ILE A N 1
ATOM 815 C CA . ILE A 1 101 ? -12.122 4.210 3.111 1.00 95.25 101 ILE A CA 1
ATOM 816 C C . ILE A 1 101 ? -10.957 4.920 2.417 1.00 95.25 101 ILE A C 1
ATOM 818 O O . ILE A 1 101 ? -11.149 5.965 1.792 1.00 95.25 101 ILE A O 1
ATOM 822 N N . VAL A 1 102 ? -9.749 4.352 2.488 1.00 95.69 102 VAL A N 1
ATOM 823 C CA . VAL A 1 102 ? -8.564 4.899 1.817 1.00 95.69 102 VAL A CA 1
ATOM 824 C C . VAL A 1 102 ? -8.740 4.828 0.307 1.00 95.69 102 VAL A C 1
ATOM 826 O O . VAL A 1 102 ? -8.538 5.830 -0.374 1.00 95.69 102 VAL A O 1
ATOM 829 N N . VAL A 1 103 ? -9.168 3.682 -0.221 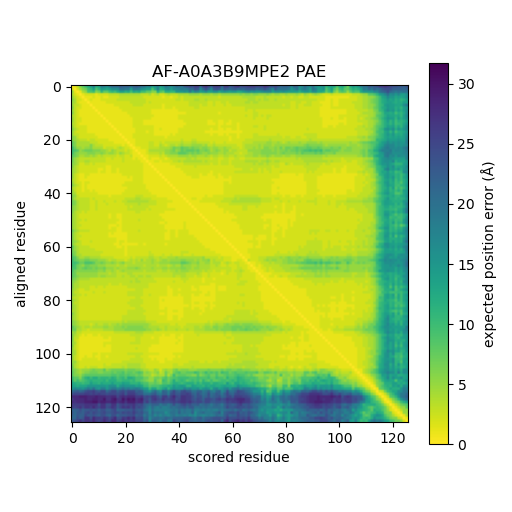1.00 95.19 103 VAL A N 1
ATOM 830 C CA . VAL A 1 103 ? -9.425 3.519 -1.655 1.00 95.19 103 VAL A CA 1
ATOM 831 C C . VAL A 1 103 ? -10.524 4.476 -2.118 1.00 95.19 103 VAL A C 1
ATOM 833 O O . VAL A 1 103 ? -10.334 5.155 -3.124 1.00 95.19 103 VAL A O 1
ATOM 836 N N . GLU A 1 104 ? -11.630 4.600 -1.385 1.00 92.94 104 GLU A N 1
ATOM 837 C CA . GLU A 1 104 ? -12.727 5.515 -1.725 1.00 92.94 104 GLU A CA 1
ATOM 838 C C . GLU A 1 104 ? -12.264 6.974 -1.805 1.00 92.94 104 GLU A C 1
ATOM 840 O O . GLU A 1 104 ? -12.577 7.672 -2.767 1.00 92.94 104 GLU A O 1
ATOM 845 N N . ARG A 1 105 ? -11.484 7.429 -0.819 1.00 91.19 105 ARG A N 1
ATOM 846 C CA . ARG A 1 105 ? -11.060 8.833 -0.718 1.00 91.19 105 ARG A CA 1
ATOM 847 C C . ARG A 1 105 ? -9.907 9.183 -1.645 1.00 91.19 105 ARG A C 1
ATOM 849 O O . ARG A 1 105 ? -9.862 10.283 -2.193 1.00 91.19 105 ARG A O 1
ATOM 856 N N . LEU A 1 106 ? -8.943 8.279 -1.777 1.00 92.31 106 LEU A N 1
ATOM 857 C CA . LEU A 1 106 ? -7.646 8.604 -2.359 1.00 92.31 106 LEU A CA 1
ATOM 858 C C . LEU A 1 106 ? -7.486 8.139 -3.808 1.00 92.31 106 LEU A C 1
ATOM 860 O O . LEU A 1 106 ? -6.651 8.707 -4.502 1.00 92.31 106 LEU A O 1
ATOM 864 N N . SER A 1 107 ? -8.313 7.216 -4.319 1.00 86.62 107 SER A N 1
ATOM 865 C CA . SER A 1 107 ? -8.153 6.701 -5.697 1.00 86.62 107 SER A CA 1
ATOM 866 C C . SER A 1 107 ? -8.236 7.776 -6.786 1.00 86.62 107 SER A C 1
ATOM 868 O O . SER A 1 107 ? -7.620 7.623 -7.836 1.00 86.62 107 SER A O 1
ATOM 870 N N . ASN A 1 108 ? -8.980 8.860 -6.542 1.00 83.38 108 ASN A N 1
ATOM 871 C CA . ASN A 1 108 ? -9.123 9.990 -7.471 1.00 83.38 108 ASN A CA 1
ATOM 872 C C . ASN A 1 108 ? -8.314 11.224 -7.044 1.00 83.38 108 ASN A C 1
ATOM 874 O O . ASN A 1 108 ? -8.404 12.279 -7.672 1.00 83.38 108 ASN A O 1
ATOM 878 N N . THR A 1 109 ? -7.535 11.114 -5.966 1.00 84.25 109 THR A N 1
ATOM 879 C CA . THR A 1 109 ? -6.705 12.215 -5.484 1.00 84.25 109 THR A CA 1
ATOM 880 C C . THR A 1 109 ? -5.469 12.345 -6.370 1.00 84.25 109 THR A C 1
ATOM 882 O O . THR A 1 109 ? -4.808 11.363 -6.698 1.00 84.25 109 THR A O 1
ATOM 885 N N . ARG A 1 110 ? -5.127 13.578 -6.753 1.00 76.31 110 ARG A N 1
ATOM 886 C CA . ARG A 1 110 ? -3.854 13.873 -7.417 1.00 76.31 110 ARG A CA 1
ATOM 887 C C . ARG A 1 110 ? -2.895 14.483 -6.412 1.00 76.31 110 ARG A C 1
ATOM 889 O O . ARG A 1 110 ? -3.186 15.526 -5.828 1.00 76.31 110 ARG A O 1
ATOM 896 N N . VAL A 1 111 ? -1.743 13.845 -6.247 1.00 74.38 111 VAL A N 1
ATOM 897 C CA . VAL A 1 111 ? -0.627 14.399 -5.485 1.00 74.38 111 VAL A CA 1
ATOM 898 C C . VAL A 1 111 ? 0.261 15.176 -6.446 1.00 74.38 111 VAL A C 1
ATOM 900 O O . VAL A 1 111 ? 0.789 14.616 -7.404 1.00 74.38 111 VAL A O 1
ATOM 903 N N . VAL A 1 112 ? 0.419 16.471 -6.186 1.00 72.44 112 VAL A N 1
ATOM 904 C CA . VAL A 1 112 ? 1.416 17.308 -6.856 1.00 72.44 112 VAL A CA 1
ATOM 905 C C . VAL A 1 112 ? 2.586 17.467 -5.895 1.00 72.44 112 VAL A C 1
ATOM 907 O O . VAL A 1 112 ? 2.435 18.086 -4.841 1.00 72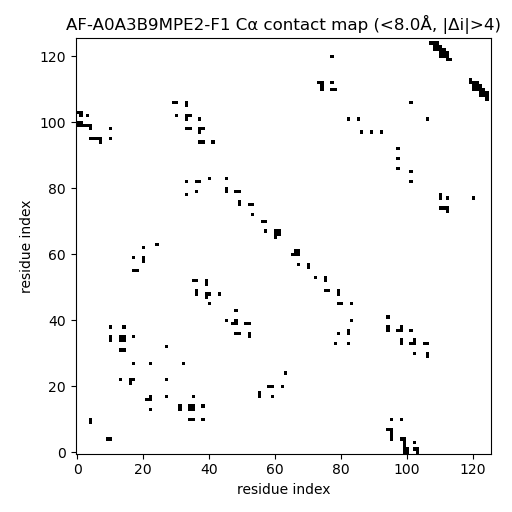.44 112 VAL A O 1
ATOM 910 N N . VAL A 1 113 ? 3.730 16.881 -6.245 1.00 66.56 113 VAL A N 1
ATOM 911 C CA . VAL A 1 113 ? 4.994 17.100 -5.536 1.00 66.56 113 VAL A CA 1
ATOM 912 C C . VAL A 1 113 ? 5.808 18.090 -6.358 1.00 66.56 113 VAL A C 1
ATOM 914 O O . VAL A 1 113 ? 6.203 17.782 -7.480 1.00 66.56 113 VAL A O 1
ATOM 917 N N . ASN A 1 114 ? 6.009 19.294 -5.825 1.00 58.88 114 ASN A N 1
ATOM 918 C CA . ASN A 1 114 ? 6.879 20.285 -6.447 1.00 58.88 114 ASN A CA 1
ATOM 919 C C . ASN A 1 114 ? 8.309 20.069 -5.955 1.00 58.88 114 ASN A C 1
ATOM 921 O O . ASN A 1 114 ? 8.567 20.138 -4.758 1.00 58.88 114 ASN A O 1
ATOM 925 N N . ASP A 1 115 ? 9.234 19.893 -6.892 1.00 53.34 115 ASP A N 1
ATOM 926 C CA . ASP A 1 115 ? 10.668 19.679 -6.642 1.00 53.34 115 ASP A CA 1
ATOM 927 C C . ASP A 1 115 ? 11.387 20.926 -6.066 1.00 53.34 115 ASP A C 1
ATOM 929 O O . ASP A 1 115 ? 12.584 20.908 -5.807 1.00 53.34 115 ASP A O 1
ATOM 933 N N . GLN A 1 116 ? 10.664 22.040 -5.892 1.00 44.97 116 GLN A N 1
ATOM 934 C CA . GLN A 1 116 ? 11.199 23.351 -5.491 1.00 44.97 116 GLN A CA 1
ATOM 935 C C . GLN A 1 116 ? 10.922 23.724 -4.025 1.00 44.97 116 GLN A C 1
ATOM 937 O O . GLN A 1 116 ? 11.413 24.750 -3.575 1.00 44.97 116 GLN A O 1
ATOM 942 N N . ASP A 1 117 ? 10.170 22.920 -3.268 1.00 43.22 117 ASP A N 1
ATOM 943 C CA . ASP A 1 117 ? 9.885 23.202 -1.858 1.00 43.22 117 ASP A CA 1
ATOM 944 C C . ASP A 1 117 ? 9.765 21.891 -1.076 1.00 43.22 117 ASP A C 1
ATOM 946 O O . ASP A 1 117 ? 8.773 21.172 -1.194 1.00 43.22 117 ASP A O 1
ATOM 950 N N . GLU A 1 118 ? 10.733 21.610 -0.203 1.00 44.19 118 GLU A N 1
ATOM 951 C CA . GLU A 1 118 ? 10.776 20.428 0.676 1.00 44.19 118 GLU A CA 1
ATOM 952 C C . GLU A 1 118 ? 9.535 20.233 1.579 1.00 44.19 118 GLU A C 1
ATOM 954 O O . GLU A 1 118 ? 9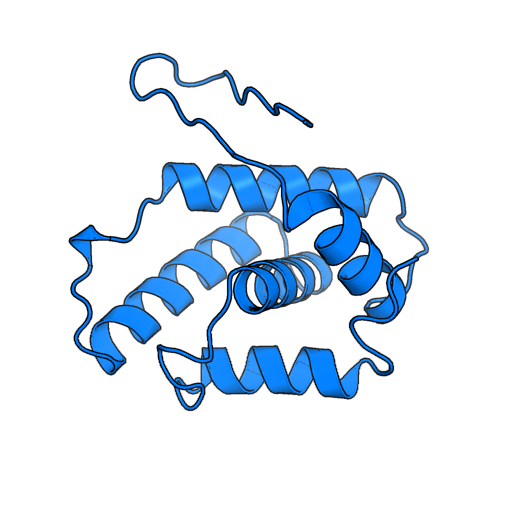.485 19.263 2.334 1.00 44.19 118 GLU A O 1
ATOM 959 N N . LYS A 1 119 ? 8.528 21.123 1.582 1.00 41.28 119 LYS A N 1
ATOM 960 C CA . LYS A 1 119 ? 7.445 21.101 2.585 1.00 41.28 119 LYS A CA 1
ATOM 961 C C . LYS A 1 119 ? 6.075 21.597 2.116 1.00 41.28 119 LYS A C 1
ATOM 963 O O . LYS A 1 119 ? 5.398 22.295 2.874 1.00 41.28 119 LYS A O 1
ATOM 968 N N . ARG A 1 120 ? 5.586 21.237 0.920 1.00 40.78 120 ARG A N 1
ATOM 969 C CA . ARG A 1 120 ? 4.160 21.495 0.624 1.00 40.78 120 ARG A CA 1
ATOM 970 C C . ARG A 1 120 ? 3.488 20.461 -0.274 1.00 40.78 120 ARG A C 1
ATOM 972 O O . ARG A 1 120 ? 3.523 20.551 -1.494 1.00 40.78 120 ARG A O 1
ATOM 979 N N . LEU A 1 121 ? 2.787 19.522 0.363 1.00 49.47 121 LEU A N 1
ATOM 980 C CA . LEU A 1 121 ? 1.790 18.678 -0.293 1.00 49.47 121 LEU A CA 1
ATOM 981 C C . LEU A 1 121 ? 0.530 19.516 -0.544 1.00 49.47 121 LEU A C 1
ATOM 983 O O . LEU A 1 121 ? -0.104 19.983 0.402 1.00 49.47 121 LEU A O 1
ATOM 987 N N . VAL A 1 122 ? 0.168 19.725 -1.810 1.00 52.22 122 VAL A N 1
ATOM 988 C CA . VAL A 1 122 ? -1.113 20.346 -2.176 1.00 52.22 122 VAL A CA 1
ATOM 989 C C . VAL A 1 122 ? -2.053 19.245 -2.648 1.00 52.22 122 VAL A C 1
ATOM 991 O O . VAL A 1 122 ? -1.957 18.769 -3.777 1.00 52.22 122 VAL A O 1
ATOM 994 N N . VAL A 1 123 ? -2.968 18.839 -1.770 1.00 49.88 123 VAL A N 1
ATOM 995 C CA . VAL A 1 123 ? -4.066 17.928 -2.110 1.00 49.88 123 VAL A CA 1
ATOM 996 C C . VAL A 1 123 ? -5.176 18.757 -2.751 1.00 49.88 123 VAL A C 1
ATOM 998 O O . VAL A 1 123 ? -5.728 19.651 -2.112 1.00 49.88 123 VAL A O 1
ATOM 1001 N N . ARG A 1 124 ? -5.504 18.487 -4.018 1.00 40.19 124 ARG A N 1
ATOM 1002 C CA . ARG A 1 124 ? -6.691 19.052 -4.677 1.00 40.19 124 ARG A CA 1
ATOM 1003 C C . ARG A 1 124 ? -7.730 17.950 -4.847 1.00 40.19 124 ARG A C 1
ATOM 1005 O O . ARG A 1 124 ? -7.479 16.983 -5.561 1.00 40.19 124 ARG A O 1
ATOM 1012 N N . GLN A 1 125 ? -8.868 18.101 -4.177 1.00 39.53 125 GLN A N 1
ATOM 1013 C CA . GLN A 1 125 ? -10.077 17.325 -4.450 1.00 39.53 125 GLN A CA 1
ATOM 1014 C C . GLN A 1 125 ? -10.853 18.053 -5.553 1.00 39.53 125 GLN A C 1
ATOM 1016 O O . GLN A 1 125 ? -10.909 19.284 -5.540 1.00 39.53 125 GLN A O 1
ATOM 1021 N N . ASN A 1 126 ? -11.342 17.304 -6.539 1.00 36.41 126 ASN A N 1
ATOM 1022 C CA . ASN A 1 126 ? -12.129 17.834 -7.652 1.00 36.41 126 ASN A CA 1
ATOM 1023 C C . ASN A 1 126 ? -13.612 17.890 -7.292 1.00 36.41 126 ASN A C 1
ATOM 1025 O O . ASN A 1 126 ? -14.056 16.958 -6.586 1.00 36.41 126 ASN A O 1
#

Secondary structure (DSSP, 8-state):
---S-SSHHHHHHHHHHHHHT-S-TTT--HHHHHHHHHHHHHHS-HHHHHHHHHHHHHHHHHHTT--GGG--HHHHHHHHHHHHHHHHH-TT--HHHHHHHHHHHHTTPEEE--TT-TT--EEE--

Foldseek 3Di:
DDPPDDDVVVLVVLLVCLQVLVQDPVRCAPLSLLSQLLVLVVVHPLVRSLVVSVVSVCVNCVVNVVDCPVDDSVVSSLSSVVLVVLCVVCVPDDSSRSSRVSCVPPVPWDWDDDPPDPDDTDIDDD

Mean predicted aligned error: 5.73 Å

Sequence (126 aa):
MGDYYQTEKEIRDVVAGFESCTTGKDDFSHRSHLTVAVWYLRISTPEQAFKKMCSGLLRFLDHHALGRSIYNEPVTLAWINLIQTVIETYPDFSLLEMTNIVVERLSNTRVVVNDQDEKRLVVRQN

Radius of gyration: 14.23 Å; Cα contacts (8 Å, |Δi|>4): 130; chains: 1; bounding box: 31×36×33 Å

pLDDT: mean 88.34, std 16.08, range [36.41, 98.44]

Solvent-accessible surface area (backbone atoms only — not comparable to full-atom values): 7567 Å² total; per-residue (Å²): 130,51,82,80,63,93,46,60,62,61,56,48,50,53,38,50,26,52,76,66,56,69,52,49,80,90,69,61,41,72,57,52,53,54,47,40,51,49,54,34,48,76,78,42,51,69,68,55,25,44,54,51,49,55,54,47,51,53,52,40,28,60,75,69,69,67,52,70,84,81,65,55,64,71,59,51,51,51,51,51,52,55,53,49,56,54,47,69,74,46,75,85,52,51,71,51,57,44,41,22,49,48,46,62,66,48,69,80,50,53,84,51,80,57,95,86,50,102,82,60,86,54,79,53,84,133

Nearest PDB structures (foldseek):
  5mmc-assembly1_A  TM=3.065E-01  e=7.538E+00  Trypanosoma brucei brucei